Protein AF-A0A6P0RL88-F1 (afdb_monomer_lite)

Secondary structure (DSSP, 8-state):
-HHHHTTT-HHHHHHHHHHHHHHHTT-HHHHHTSSS---TTHHHHHHHHHHTS-HHHHHHHHHHHH-SS-EETTS--TT--S-HHHHHHHHHHHHHTTSEEEETTEEEE-HHHHHHHHT-

Sequence (120 aa):
DLINLYSGNPLWLNIIADAVEDLCDGNIAQFLSCKNLYLGDLEPILERIFQRLSELEKQVILWIATQETAVDICNTPPDFRLSHSDLWKAIQSLKRRCLVTKKDNLFAISTVLKQYIIMK

Structure (mmCIF, N/CA/C/O backbone):
data_AF-A0A6P0RL88-F1
#
_entry.id   AF-A0A6P0RL88-F1
#
loop_
_atom_site.group_PDB
_atom_site.id
_atom_site.type_symbol
_atom_site.label_atom_id
_atom_site.label_alt_id
_atom_site.label_comp_id
_atom_site.label_asym_id
_atom_site.label_entity_id
_atom_site.label_seq_id
_atom_site.pdbx_PDB_ins_code
_atom_site.Cartn_x
_atom_site.Cartn_y
_atom_site.Cartn_z
_atom_site.occupancy
_atom_site.B_iso_or_equiv
_atom_site.auth_seq_id
_atom_site.auth_comp_id
_atom_site.auth_asym_id
_atom_site.auth_atom_id
_atom_site.pdbx_PDB_model_num
ATOM 1 N N . ASP A 1 1 ? -17.534 -1.320 5.141 1.00 83.44 1 ASP A N 1
ATOM 2 C CA . ASP A 1 1 ? -16.856 -0.028 4.898 1.00 83.44 1 ASP A CA 1
ATOM 3 C C . ASP A 1 1 ? -15.461 0.039 5.501 1.00 83.44 1 ASP A C 1
ATOM 5 O O . ASP A 1 1 ? -14.510 0.030 4.730 1.00 83.44 1 ASP A O 1
ATOM 9 N N . LEU A 1 2 ? -15.299 -0.035 6.828 1.00 89.06 2 LEU A N 1
ATOM 10 C CA . LEU A 1 2 ? -13.973 -0.016 7.473 1.00 89.06 2 LEU A CA 1
ATOM 11 C C . LEU A 1 2 ? -13.042 -1.155 7.005 1.00 89.06 2 LEU A C 1
ATOM 13 O O . LEU A 1 2 ? -11.910 -0.912 6.597 1.00 89.06 2 LEU A O 1
ATOM 17 N N . ILE A 1 3 ? -13.552 -2.393 6.967 1.00 90.69 3 ILE A N 1
ATOM 18 C CA . ILE A 1 3 ? -12.809 -3.569 6.475 1.00 90.69 3 ILE A CA 1
ATOM 19 C C . ILE A 1 3 ? -12.265 -3.334 5.061 1.00 90.69 3 ILE A C 1
ATOM 21 O O . ILE A 1 3 ? -11.116 -3.659 4.784 1.00 90.69 3 ILE A O 1
ATOM 25 N N . ASN A 1 4 ? -13.055 -2.727 4.174 1.00 89.00 4 ASN A N 1
ATOM 26 C CA . ASN A 1 4 ? -12.644 -2.493 2.791 1.00 89.00 4 ASN A CA 1
ATOM 27 C C . ASN A 1 4 ? -11.580 -1.390 2.691 1.00 89.00 4 ASN A C 1
ATOM 29 O O . ASN A 1 4 ? -10.610 -1.556 1.953 1.00 89.00 4 ASN A O 1
ATOM 33 N N . LEU A 1 5 ? -11.719 -0.303 3.462 1.00 88.94 5 LEU A N 1
ATOM 34 C CA . LEU A 1 5 ? -10.734 0.787 3.509 1.00 88.94 5 LEU A CA 1
ATOM 35 C C . LEU A 1 5 ? -9.348 0.285 3.924 1.00 88.94 5 LEU A C 1
ATOM 37 O O . LEU A 1 5 ? -8.350 0.617 3.286 1.00 88.94 5 LEU A O 1
ATOM 41 N N . TYR A 1 6 ? -9.306 -0.607 4.913 1.00 92.62 6 TYR A N 1
ATOM 42 C CA . TYR A 1 6 ? -8.074 -1.236 5.391 1.00 92.62 6 TYR A CA 1
ATOM 43 C C . TYR A 1 6 ? -7.831 -2.619 4.771 1.00 92.62 6 TYR A C 1
ATOM 45 O O . TYR A 1 6 ? -7.108 -3.446 5.323 1.00 92.62 6 TYR A O 1
ATOM 53 N N . SER A 1 7 ? -8.410 -2.873 3.589 1.00 87.69 7 SER A N 1
ATOM 54 C CA . SER A 1 7 ? -8.149 -4.053 2.744 1.00 87.69 7 SER A CA 1
ATOM 55 C C . SER A 1 7 ? -8.252 -5.411 3.462 1.00 87.69 7 SER A C 1
ATOM 57 O O . SER A 1 7 ? -7.582 -6.3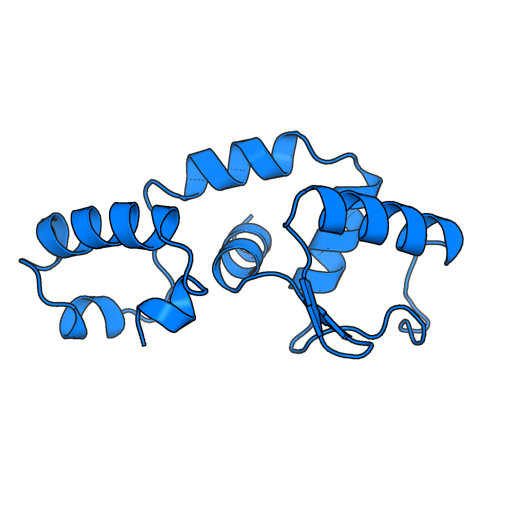68 3.080 1.00 87.69 7 SER A O 1
ATOM 59 N N . GLY A 1 8 ? -9.060 -5.498 4.520 1.00 87.75 8 GLY A N 1
ATOM 60 C CA . GLY A 1 8 ? -9.233 -6.692 5.346 1.00 87.75 8 GLY A CA 1
ATOM 61 C C . GLY A 1 8 ? -7.990 -7.125 6.125 1.00 87.75 8 GLY A C 1
ATOM 62 O O . GLY A 1 8 ? -7.960 -8.251 6.612 1.00 87.75 8 GLY A O 1
ATOM 63 N N . ASN A 1 9 ? -6.963 -6.276 6.237 1.00 90.19 9 ASN A N 1
ATOM 64 C CA . ASN A 1 9 ? -5.737 -6.6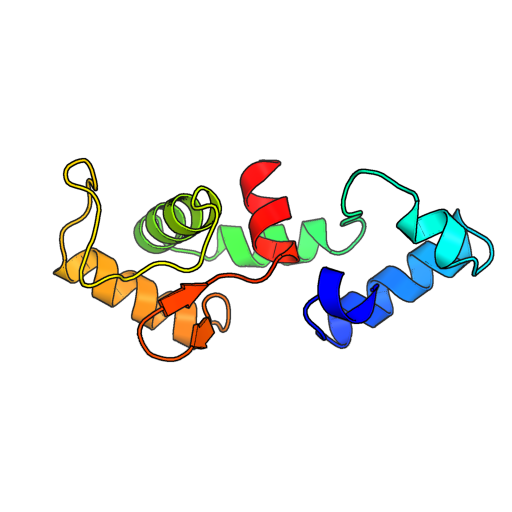09 6.952 1.00 90.19 9 ASN A CA 1
ATOM 65 C C . ASN A 1 9 ? -5.977 -6.537 8.474 1.00 90.19 9 ASN A C 1
ATOM 67 O O . ASN A 1 9 ? -6.197 -5.436 8.984 1.00 90.19 9 ASN A O 1
ATOM 71 N N . PRO A 1 10 ? -5.894 -7.658 9.219 1.00 91.44 10 PRO A N 1
ATOM 72 C CA . PRO A 1 10 ? -6.196 -7.667 10.651 1.00 91.44 10 PRO A CA 1
ATOM 73 C C . PRO A 1 10 ? -5.284 -6.751 11.469 1.00 91.44 10 PRO A C 1
ATOM 75 O O . PRO A 1 10 ? -5.741 -6.122 12.415 1.00 91.44 10 PRO A O 1
ATOM 78 N N . LEU A 1 11 ? -4.007 -6.629 11.085 1.00 90.50 11 LEU A N 1
ATOM 79 C CA . LEU A 1 11 ? -3.074 -5.735 11.769 1.00 90.50 11 LEU A CA 1
ATOM 80 C C . LEU A 1 11 ? -3.495 -4.274 11.599 1.00 90.50 11 LEU A C 1
ATOM 82 O O . LEU A 1 11 ? -3.476 -3.516 12.562 1.00 90.50 11 LEU A O 1
ATOM 86 N N . TRP A 1 12 ? -3.883 -3.884 10.382 1.00 93.00 12 TRP A N 1
ATOM 87 C C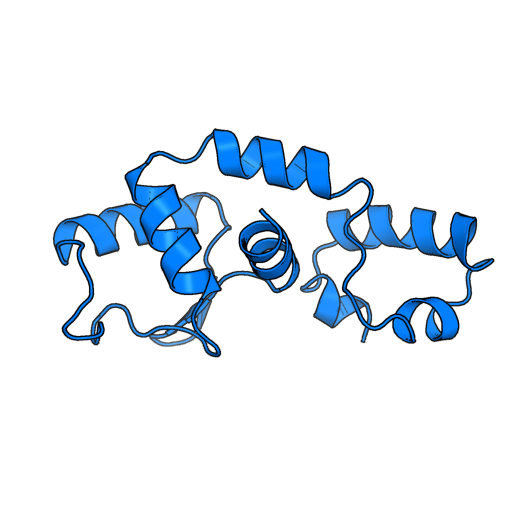A . TRP A 1 12 ? -4.329 -2.515 10.127 1.00 93.00 12 TRP A CA 1
ATOM 88 C C . TRP A 1 12 ? -5.640 -2.220 10.839 1.00 93.00 12 TRP A C 1
ATOM 90 O O . TRP A 1 12 ? -5.787 -1.158 11.425 1.00 93.00 12 TRP A O 1
ATOM 100 N N . LEU A 1 13 ? -6.566 -3.178 10.834 1.00 94.19 13 LEU A N 1
ATOM 101 C CA . LEU A 1 13 ? -7.843 -3.032 11.520 1.00 94.19 13 LEU A CA 1
ATOM 102 C C . LEU A 1 13 ? -7.677 -2.888 13.033 1.00 94.19 13 LEU A C 1
ATOM 104 O O . LEU A 1 13 ? -8.368 -2.060 13.607 1.00 94.19 13 LEU A O 1
ATOM 108 N N . ASN A 1 14 ? -6.750 -3.620 13.656 1.00 94.44 14 ASN A N 1
ATOM 109 C CA . ASN A 1 14 ? -6.476 -3.468 15.087 1.00 94.44 14 ASN A CA 1
ATOM 110 C C . ASN A 1 14 ? -5.938 -2.071 15.419 1.00 94.44 14 ASN A C 1
ATOM 112 O O . ASN A 1 14 ? -6.476 -1.414 16.297 1.00 94.44 14 ASN A O 1
ATOM 116 N N . ILE A 1 15 ? -4.944 -1.586 14.668 1.00 92.94 15 ILE A N 1
ATOM 117 C CA . ILE A 1 15 ? -4.364 -0.248 14.885 1.00 92.94 15 ILE A CA 1
ATOM 118 C C . ILE A 1 15 ? -5.428 0.850 14.737 1.00 92.94 15 ILE A C 1
ATOM 120 O O . ILE A 1 15 ? -5.443 1.831 15.472 1.00 92.94 15 ILE A O 1
ATOM 124 N N . ILE A 1 16 ? -6.336 0.688 13.778 1.00 94.62 16 ILE A N 1
ATOM 125 C CA . ILE A 1 16 ? -7.395 1.667 13.535 1.00 94.62 16 ILE A CA 1
ATOM 126 C C . ILE A 1 16 ? -8.530 1.545 14.544 1.00 94.62 16 ILE A C 1
ATOM 128 O O . ILE A 1 16 ? -9.148 2.555 14.856 1.00 94.62 16 ILE A O 1
ATOM 132 N N . ALA A 1 17 ? -8.809 0.350 15.061 1.00 94.19 17 ALA A N 1
ATOM 133 C CA . ALA A 1 17 ? -9.792 0.175 16.122 1.00 94.19 17 ALA A CA 1
ATOM 134 C C . ALA A 1 17 ? -9.401 0.987 17.364 1.00 94.19 17 ALA A C 1
ATOM 136 O O . ALA A 1 17 ? -10.247 1.710 17.881 1.00 94.19 17 ALA A O 1
ATOM 137 N N . ASP A 1 18 ? -8.122 0.955 17.751 1.00 93.50 18 ASP A N 1
ATOM 138 C CA . ASP A 1 18 ? -7.603 1.757 18.865 1.00 93.50 18 ASP A CA 1
ATOM 139 C C . ASP A 1 18 ? -7.808 3.262 18.601 1.00 93.50 18 ASP A C 1
ATOM 141 O O . ASP A 1 18 ? -8.360 3.980 19.429 1.00 93.50 18 ASP A O 1
ATOM 145 N N . ALA A 1 19 ? -7.490 3.735 17.390 1.00 92.81 19 ALA A N 1
ATOM 146 C CA . ALA A 1 19 ? -7.711 5.134 17.013 1.00 92.81 19 ALA A CA 1
ATOM 147 C C . ALA A 1 19 ? -9.199 5.538 16.977 1.00 92.81 19 ALA A C 1
ATOM 149 O O . ALA A 1 19 ? -9.533 6.686 17.267 1.00 92.81 19 ALA A O 1
ATOM 150 N N . VAL A 1 20 ? -10.103 4.631 16.595 1.00 94.62 20 VAL A N 1
ATOM 151 C CA . VAL A 1 20 ? -11.554 4.887 16.598 1.00 94.62 20 VAL A CA 1
ATOM 152 C C . VAL A 1 20 ? -12.077 5.004 18.026 1.00 94.62 20 VAL A C 1
ATOM 154 O O . VAL A 1 20 ? -12.907 5.874 18.291 1.00 94.62 20 VAL A O 1
ATOM 157 N N . GLU A 1 21 ? -11.602 4.155 18.933 1.00 95.44 21 GLU A N 1
ATOM 158 C CA . GLU A 1 21 ? -11.953 4.238 20.350 1.00 95.44 21 GLU A CA 1
ATOM 159 C C . GLU A 1 21 ? -11.478 5.576 20.934 1.00 95.44 21 GLU A C 1
ATOM 161 O O . GLU A 1 21 ? -12.288 6.340 21.454 1.00 95.44 21 GLU A O 1
ATOM 166 N N . ASP A 1 22 ? -10.204 5.917 20.730 1.00 93.88 22 ASP A N 1
ATOM 167 C CA . ASP A 1 22 ? -9.573 7.095 21.333 1.00 93.88 22 ASP A CA 1
ATOM 168 C C . ASP A 1 22 ? -10.055 8.437 20.751 1.00 93.88 22 ASP A C 1
ATOM 170 O O . ASP A 1 22 ? -10.137 9.436 21.466 1.00 93.88 22 ASP A O 1
ATOM 174 N N . LEU A 1 23 ? -10.335 8.502 19.442 1.00 92.81 23 LEU A N 1
ATOM 175 C CA . LEU A 1 23 ? -10.645 9.763 18.747 1.00 92.81 23 LEU A CA 1
ATOM 176 C C . LEU A 1 23 ? -12.136 9.966 18.469 1.00 92.81 23 LEU A C 1
ATOM 178 O O . LEU A 1 23 ? -12.546 11.069 18.098 1.00 92.81 23 LEU A O 1
ATOM 182 N N . CYS A 1 24 ? -12.937 8.904 18.540 1.00 93.38 24 CYS A N 1
ATOM 183 C CA . CYS A 1 24 ? -14.354 8.924 18.177 1.00 93.38 24 CYS A CA 1
ATOM 184 C C . CYS A 1 24 ? -15.246 8.226 19.213 1.00 93.38 24 CYS A C 1
ATOM 186 O O . CYS A 1 24 ? -16.400 7.950 18.889 1.00 93.38 24 CYS A O 1
ATOM 188 N N . ASP A 1 25 ? -14.744 7.915 20.414 1.00 95.06 25 ASP A N 1
ATOM 189 C CA . ASP A 1 25 ? -15.478 7.197 21.470 1.00 95.06 25 ASP A CA 1
ATOM 190 C C . ASP A 1 25 ? -16.133 5.900 20.941 1.00 95.06 25 ASP A C 1
ATOM 192 O O . ASP A 1 25 ? -17.300 5.596 21.209 1.00 95.06 25 ASP A O 1
ATOM 196 N N . GLY A 1 26 ? -15.421 5.182 20.065 1.00 94.06 26 GLY A N 1
ATOM 197 C CA . GLY A 1 26 ? -15.896 3.947 19.431 1.00 94.06 26 GLY A CA 1
ATOM 198 C C . GLY A 1 26 ? -16.879 4.154 18.264 1.00 94.06 26 GLY A C 1
ATOM 199 O O . GLY A 1 26 ? -17.355 3.189 17.653 1.00 94.06 26 GLY A O 1
ATOM 200 N N . ASN A 1 27 ? -17.203 5.399 17.894 1.00 95.06 27 ASN A N 1
ATOM 201 C CA . ASN A 1 27 ? -18.159 5.702 16.830 1.00 95.06 27 ASN A CA 1
ATOM 202 C C . ASN A 1 27 ? -17.546 5.556 15.425 1.00 95.06 27 ASN A C 1
ATOM 204 O O . ASN A 1 27 ? -17.043 6.504 14.815 1.00 95.06 27 ASN A O 1
ATOM 208 N N . ILE A 1 28 ? -17.681 4.355 14.858 1.00 92.75 28 ILE A N 1
ATOM 209 C CA . ILE A 1 28 ? -17.210 4.029 13.502 1.00 92.75 28 ILE A CA 1
ATOM 210 C C . ILE A 1 28 ? -17.867 4.917 12.433 1.00 92.75 28 ILE A C 1
ATOM 212 O O . ILE A 1 28 ? -17.212 5.284 11.460 1.00 92.75 28 ILE A O 1
ATOM 216 N N . ALA A 1 29 ? -19.146 5.278 12.577 1.00 93.75 29 ALA A N 1
ATOM 217 C CA . ALA A 1 29 ? -19.835 6.099 11.578 1.00 93.75 29 ALA A CA 1
ATOM 218 C C . ALA A 1 29 ? -19.260 7.522 11.524 1.00 93.75 29 ALA A C 1
ATOM 220 O O . ALA A 1 29 ? -19.060 8.067 10.438 1.00 93.75 29 ALA A O 1
ATOM 221 N N . GLN A 1 30 ? -18.936 8.095 12.686 1.00 93.50 30 GLN A N 1
ATOM 222 C CA . GLN A 1 30 ? -18.237 9.374 12.782 1.00 93.50 30 GLN A CA 1
ATOM 223 C C . GLN A 1 30 ? -16.845 9.285 12.155 1.00 93.50 30 GLN A C 1
ATOM 225 O O . GLN A 1 30 ? -16.508 10.123 11.320 1.00 93.50 30 GLN A O 1
ATOM 230 N N . PHE A 1 31 ? -16.076 8.241 12.470 1.00 92.25 31 PHE A N 1
ATOM 231 C CA . PHE A 1 31 ? -14.756 8.032 11.874 1.00 92.25 31 PHE A CA 1
ATOM 232 C C . PHE A 1 31 ? -14.816 7.924 10.340 1.00 92.25 31 PHE A C 1
ATOM 234 O O . PHE A 1 31 ? -14.052 8.577 9.632 1.00 92.25 31 PHE A O 1
ATOM 241 N N . LEU A 1 32 ? -15.769 7.151 9.809 1.00 90.81 32 LEU A N 1
ATOM 242 C CA . LEU A 1 32 ? -15.964 6.972 8.365 1.00 90.81 32 LEU A CA 1
ATOM 243 C C . LEU A 1 32 ? -16.505 8.222 7.653 1.00 90.81 32 LEU A C 1
ATOM 245 O O . LEU A 1 32 ? -16.438 8.290 6.427 1.00 90.81 32 LEU A O 1
ATOM 249 N N . SER A 1 33 ? -17.035 9.207 8.385 1.00 90.75 33 SER A N 1
ATOM 250 C CA . SER A 1 33 ? -17.472 10.485 7.804 1.00 90.75 33 SER A CA 1
ATOM 251 C C . SER A 1 33 ? -16.301 11.398 7.407 1.00 90.75 33 SER A C 1
ATOM 253 O O . SER A 1 33 ? -16.480 12.354 6.645 1.00 90.75 33 SER A O 1
ATOM 255 N N . CYS A 1 34 ? -15.088 11.095 7.881 1.00 84.00 34 CYS A N 1
ATOM 256 C CA . CYS A 1 34 ? -13.869 11.796 7.503 1.00 84.00 34 CYS A CA 1
ATOM 257 C C . CYS A 1 34 ? -13.545 11.576 6.017 1.00 84.00 34 CYS A C 1
ATOM 259 O O . CYS A 1 34 ? -13.532 10.455 5.518 1.00 84.00 34 CYS A O 1
ATOM 261 N N . LYS A 1 35 ? -13.233 12.663 5.297 1.00 76.75 35 LYS A N 1
ATOM 262 C CA . LYS A 1 35 ? -12.974 12.618 3.844 1.00 76.75 35 LYS A CA 1
ATOM 263 C C . LYS A 1 35 ? -11.702 11.859 3.458 1.00 76.75 35 LYS A C 1
ATOM 265 O O . LYS A 1 35 ? -11.624 11.349 2.345 1.00 76.75 35 LYS A O 1
ATOM 270 N N . ASN A 1 36 ? -10.713 11.819 4.348 1.00 82.38 36 ASN A N 1
ATOM 271 C CA . ASN A 1 36 ? -9.408 11.220 4.087 1.00 82.38 36 AS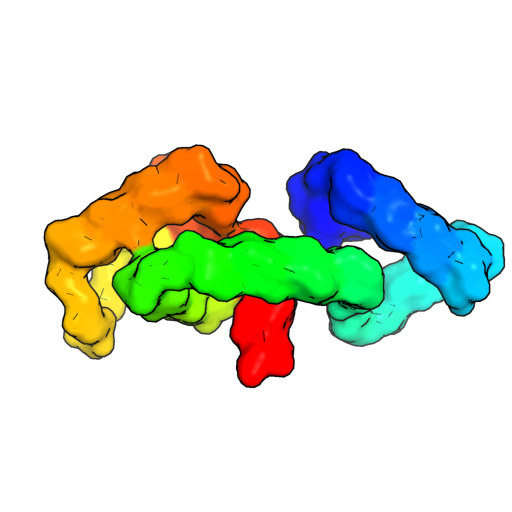N A CA 1
ATOM 272 C C . ASN A 1 36 ? -9.234 9.955 4.923 1.00 82.38 36 ASN A C 1
ATOM 274 O O . ASN A 1 36 ? -9.629 9.918 6.088 1.00 82.38 36 ASN A O 1
ATOM 278 N N . LEU A 1 37 ? -8.589 8.946 4.336 1.00 87.88 37 LEU A N 1
ATOM 279 C CA . LEU A 1 37 ? -8.188 7.748 5.061 1.00 87.88 37 LEU A CA 1
ATOM 280 C C . LEU A 1 37 ? -7.156 8.127 6.129 1.00 87.88 37 LEU A C 1
ATOM 282 O O . LEU A 1 37 ? -6.077 8.622 5.804 1.00 87.88 37 LEU A O 1
ATOM 286 N N . TYR A 1 38 ? -7.486 7.879 7.393 1.00 90.75 38 TYR A N 1
ATOM 287 C CA . TYR A 1 38 ? -6.562 8.081 8.501 1.00 90.75 38 TYR A CA 1
ATOM 288 C C . TYR A 1 38 ? -5.553 6.929 8.557 1.00 90.75 38 TYR A C 1
ATOM 290 O O . TYR A 1 38 ? -5.939 5.757 8.583 1.00 90.75 38 TYR A O 1
ATOM 298 N N . LEU A 1 39 ? -4.262 7.261 8.550 1.00 91.06 39 LEU A N 1
ATOM 299 C CA . LEU A 1 39 ? -3.183 6.279 8.637 1.00 91.06 39 LEU A CA 1
ATOM 300 C C . LEU A 1 39 ? -2.617 6.184 10.059 1.00 91.06 39 LEU A C 1
ATOM 302 O O . LEU A 1 39 ? -2.396 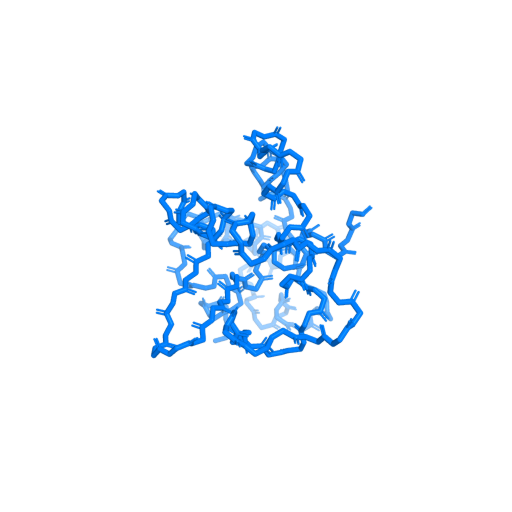5.071 10.523 1.00 91.06 39 LEU A O 1
ATOM 306 N N . GLY A 1 40 ? -2.434 7.306 10.763 1.00 90.31 40 GLY A N 1
ATOM 307 C CA . GLY A 1 40 ? -1.981 7.319 12.161 1.00 90.31 40 GLY A CA 1
ATOM 308 C C . GLY A 1 40 ? -0.739 6.452 12.382 1.00 90.31 40 GLY A C 1
ATOM 309 O O . GLY A 1 40 ? 0.239 6.548 11.638 1.00 90.31 40 GLY A O 1
ATOM 310 N N . ASP A 1 41 ? -0.814 5.525 13.336 1.00 92.12 41 ASP A N 1
ATOM 311 C CA . ASP A 1 41 ? 0.272 4.589 13.662 1.00 92.12 41 ASP A CA 1
ATOM 312 C C . ASP A 1 41 ? 0.605 3.571 12.552 1.00 92.12 41 ASP A C 1
ATOM 314 O O . ASP A 1 41 ? 1.585 2.825 12.649 1.00 92.12 41 ASP A O 1
ATOM 318 N N . LEU A 1 42 ? -0.150 3.552 11.448 1.00 93.12 42 LEU A N 1
ATOM 319 C CA . LEU A 1 42 ? 0.233 2.823 10.238 1.00 93.12 42 LEU A CA 1
ATOM 320 C C . LEU A 1 42 ? 1.352 3.522 9.465 1.00 93.12 42 LEU A C 1
ATOM 322 O O . LEU A 1 42 ? 2.139 2.831 8.815 1.00 93.12 42 LEU A O 1
ATOM 326 N N . GLU A 1 43 ? 1.461 4.853 9.515 1.00 93.62 43 GLU A N 1
ATOM 327 C CA . GLU A 1 43 ? 2.445 5.597 8.713 1.00 93.62 43 GLU A CA 1
ATOM 328 C C . GLU A 1 43 ? 3.889 5.148 8.978 1.00 93.62 43 GLU A C 1
ATOM 330 O O . GLU A 1 43 ? 4.588 4.834 8.010 1.00 93.62 43 GLU A O 1
ATOM 335 N N . PRO A 1 44 ? 4.358 4.994 10.235 1.00 94.38 44 PRO A N 1
ATOM 336 C CA . PRO A 1 44 ? 5.720 4.530 10.501 1.00 94.38 44 PRO A CA 1
ATOM 337 C C . PRO A 1 44 ? 5.978 3.100 10.002 1.00 94.38 44 PRO A C 1
ATOM 339 O O . PRO A 1 44 ? 7.099 2.757 9.609 1.00 94.38 44 PRO A O 1
ATOM 342 N N . ILE A 1 45 ? 4.947 2.246 10.001 1.00 93.88 45 ILE A N 1
ATOM 343 C CA . ILE A 1 45 ? 5.032 0.871 9.494 1.00 93.88 45 ILE A CA 1
ATOM 344 C C . ILE A 1 45 ? 5.190 0.901 7.971 1.00 93.88 45 ILE A C 1
ATOM 346 O O . ILE A 1 45 ? 6.083 0.244 7.426 1.00 93.88 45 ILE A O 1
ATOM 350 N N . LEU A 1 46 ? 4.353 1.686 7.292 1.00 94.31 46 LEU A N 1
ATOM 351 C CA . LEU A 1 46 ? 4.378 1.855 5.840 1.00 94.31 46 LEU A CA 1
ATOM 352 C C . LEU A 1 46 ? 5.685 2.510 5.377 1.00 94.31 46 LEU A C 1
ATOM 354 O O . LEU A 1 46 ? 6.293 2.031 4.420 1.00 94.31 46 LEU A O 1
ATOM 358 N N . GLU A 1 47 ? 6.189 3.503 6.110 1.00 95.81 47 GLU A N 1
ATOM 359 C CA . GLU A 1 47 ? 7.487 4.134 5.858 1.00 95.81 47 GLU A CA 1
ATOM 360 C C . GLU A 1 47 ? 8.625 3.121 5.923 1.00 95.81 47 GLU A C 1
ATOM 362 O O . GLU A 1 47 ? 9.439 3.034 5.003 1.00 95.81 47 GLU A O 1
ATOM 367 N N . ARG A 1 48 ? 8.656 2.274 6.957 1.00 94.94 48 ARG A N 1
ATOM 368 C CA . ARG A 1 48 ? 9.677 1.225 7.070 1.00 94.94 48 ARG A CA 1
ATOM 369 C C . ARG A 1 48 ? 9.605 0.224 5.916 1.00 94.94 48 ARG A C 1
ATOM 371 O O . ARG A 1 48 ? 10.644 -0.243 5.448 1.00 94.94 48 ARG A O 1
ATOM 378 N N . ILE A 1 49 ? 8.401 -0.131 5.470 1.00 93.94 49 ILE A N 1
ATOM 379 C CA . ILE A 1 49 ? 8.206 -1.005 4.307 1.00 93.94 49 ILE A CA 1
ATOM 380 C C . ILE A 1 49 ? 8.754 -0.327 3.048 1.00 93.94 49 ILE A C 1
ATOM 382 O O . ILE A 1 49 ? 9.544 -0.936 2.324 1.00 93.94 49 ILE A O 1
ATOM 386 N N . PHE A 1 50 ? 8.378 0.931 2.816 1.00 95.31 50 PHE A N 1
ATOM 387 C CA . PHE A 1 50 ? 8.742 1.698 1.629 1.00 95.31 50 PHE A CA 1
ATOM 388 C C . PHE A 1 50 ? 10.248 1.970 1.536 1.00 95.31 50 PHE A C 1
ATOM 390 O O . PHE A 1 50 ? 10.844 1.813 0.471 1.00 95.31 50 PHE A O 1
ATOM 397 N N . GLN A 1 51 ? 10.901 2.298 2.653 1.00 96.00 51 GLN A N 1
ATOM 398 C CA . GLN A 1 51 ? 12.350 2.534 2.702 1.00 96.00 51 GLN A CA 1
ATOM 399 C C . GLN A 1 51 ? 13.179 1.302 2.321 1.00 96.00 51 GLN A C 1
ATOM 401 O O . GLN A 1 51 ? 14.283 1.429 1.799 1.00 96.00 51 GLN A O 1
ATOM 406 N N . ARG A 1 52 ? 12.646 0.093 2.537 1.00 96.25 52 ARG A N 1
ATOM 407 C CA . ARG A 1 52 ? 13.314 -1.175 2.192 1.00 96.25 52 ARG A CA 1
ATOM 408 C C . ARG A 1 52 ? 13.112 -1.595 0.737 1.00 96.25 52 ARG A C 1
ATOM 410 O O . ARG A 1 52 ? 13.569 -2.679 0.352 1.00 96.25 52 ARG A O 1
ATOM 417 N N . LEU A 1 53 ? 12.366 -0.819 -0.043 1.00 97.56 53 LEU A N 1
ATOM 418 C CA . LEU A 1 53 ? 12.213 -1.041 -1.473 1.00 97.56 53 LEU A CA 1
ATOM 419 C C . LEU A 1 53 ? 13.449 -0.524 -2.206 1.00 97.56 53 LEU A C 1
ATOM 421 O O . LEU A 1 53 ? 13.988 0.534 -1.891 1.00 97.56 53 LEU A O 1
ATOM 425 N N . SER A 1 54 ? 13.890 -1.283 -3.199 1.00 97.44 54 SER A N 1
ATOM 426 C CA . SER A 1 54 ? 14.857 -0.812 -4.186 1.00 97.44 54 SER A CA 1
ATOM 427 C C . SER A 1 54 ? 14.278 0.347 -4.998 1.00 97.44 54 SER A C 1
ATOM 429 O O . SER A 1 54 ? 13.063 0.493 -5.119 1.00 97.44 54 SER A O 1
ATOM 431 N N . GLU A 1 55 ? 15.143 1.140 -5.624 1.00 96.56 55 GLU A N 1
ATOM 432 C CA . GLU A 1 55 ? 14.708 2.257 -6.471 1.00 96.56 55 GLU A CA 1
ATOM 433 C C . GLU A 1 55 ? 13.801 1.812 -7.625 1.00 96.56 55 GLU A C 1
ATOM 435 O O . GLU A 1 55 ? 12.861 2.516 -7.989 1.00 96.56 55 GLU A O 1
ATOM 440 N N . LEU A 1 56 ? 14.026 0.611 -8.161 1.00 96.56 56 LEU A N 1
ATOM 441 C CA . LEU A 1 56 ? 13.163 0.032 -9.184 1.00 96.56 56 LEU A CA 1
ATOM 442 C C . LEU A 1 56 ? 11.775 -0.335 -8.624 1.00 96.56 56 LEU A C 1
ATOM 444 O O . LEU A 1 56 ? 10.755 -0.030 -9.240 1.00 96.56 56 LEU A O 1
ATOM 448 N N . GLU A 1 57 ? 11.719 -0.956 -7.443 1.00 97.50 57 GLU A N 1
ATOM 449 C CA . GLU A 1 57 ? 10.451 -1.260 -6.764 1.00 97.50 57 GLU A CA 1
ATOM 450 C C . GLU A 1 57 ? 9.679 0.021 -6.417 1.00 97.50 57 GLU A C 1
ATOM 452 O O . GLU A 1 57 ? 8.464 0.060 -6.610 1.00 97.50 57 GLU A O 1
ATOM 457 N N . LYS A 1 58 ? 10.371 1.076 -5.960 1.00 96.69 58 LYS A N 1
ATOM 458 C CA . LYS A 1 58 ? 9.765 2.385 -5.672 1.00 96.69 58 LYS A CA 1
ATOM 459 C C . LYS A 1 58 ? 9.147 3.003 -6.922 1.00 96.69 58 LYS A C 1
ATOM 461 O O . LYS A 1 58 ? 8.001 3.429 -6.877 1.00 96.69 58 LYS A O 1
ATOM 466 N N . GLN A 1 59 ? 9.862 3.009 -8.047 1.00 95.50 59 GLN A N 1
ATOM 467 C CA . GLN A 1 59 ? 9.335 3.549 -9.305 1.00 95.50 59 GLN A CA 1
ATOM 468 C C . GLN A 1 59 ? 8.071 2.815 -9.763 1.00 95.50 59 GLN A C 1
ATOM 470 O O . GLN A 1 59 ? 7.084 3.452 -10.128 1.00 95.50 59 GLN A O 1
ATOM 475 N N . VAL A 1 60 ? 8.071 1.480 -9.704 1.00 95.88 60 VAL A N 1
ATOM 476 C CA . VAL A 1 60 ? 6.905 0.686 -10.114 1.00 95.88 60 VAL A CA 1
ATOM 477 C C . VAL A 1 60 ? 5.734 0.870 -9.158 1.00 95.88 60 VAL A C 1
ATOM 479 O O . VAL A 1 60 ? 4.609 1.043 -9.617 1.00 95.88 60 VAL A O 1
ATOM 482 N N . ILE A 1 61 ? 5.964 0.871 -7.843 1.00 95.88 61 ILE A N 1
ATOM 483 C CA . ILE A 1 61 ? 4.866 1.019 -6.882 1.00 95.88 61 ILE A CA 1
ATOM 484 C C . ILE A 1 61 ? 4.261 2.429 -6.910 1.00 95.88 61 ILE A C 1
ATOM 486 O O . ILE A 1 61 ? 3.044 2.557 -6.796 1.00 95.88 61 ILE A O 1
ATOM 490 N N . LEU A 1 62 ? 5.084 3.461 -7.142 1.00 94.81 62 LEU A N 1
ATOM 491 C CA . LEU A 1 62 ? 4.634 4.832 -7.401 1.00 94.81 62 LEU A CA 1
ATOM 492 C C . LEU A 1 62 ? 3.759 4.888 -8.651 1.00 94.81 62 LEU A C 1
ATOM 494 O O . LEU A 1 62 ? 2.665 5.439 -8.604 1.00 94.81 62 LEU A O 1
ATOM 498 N N . TRP A 1 63 ? 4.201 4.270 -9.748 1.00 93.69 63 TRP A N 1
ATOM 499 C CA . TRP A 1 63 ? 3.410 4.218 -10.974 1.00 93.69 63 TRP A CA 1
ATOM 500 C C . TRP A 1 63 ? 2.060 3.518 -10.769 1.00 93.69 63 TRP A C 1
ATOM 502 O O . TRP A 1 63 ? 1.043 4.063 -11.177 1.00 93.69 63 TRP A O 1
ATOM 512 N N . ILE A 1 64 ? 2.011 2.363 -10.092 1.00 94.94 64 ILE A N 1
ATOM 513 C CA . ILE A 1 64 ? 0.731 1.688 -9.800 1.00 94.94 64 ILE A CA 1
ATOM 514 C C . ILE A 1 64 ? -0.163 2.575 -8.921 1.00 94.94 64 ILE A C 1
ATOM 516 O O . ILE A 1 64 ? -1.373 2.626 -9.134 1.00 94.94 64 ILE A O 1
ATOM 520 N N . ALA A 1 65 ? 0.412 3.289 -7.947 1.00 94.25 65 ALA A N 1
ATOM 521 C CA . ALA A 1 65 ? -0.340 4.167 -7.054 1.00 94.25 65 ALA A CA 1
ATOM 522 C C . ALA A 1 65 ? -1.018 5.338 -7.785 1.00 94.25 65 ALA A C 1
ATOM 524 O O . ALA A 1 65 ? -2.085 5.767 -7.351 1.00 94.25 65 ALA A O 1
ATOM 525 N N . THR A 1 66 ? -0.459 5.826 -8.899 1.00 92.06 66 THR A N 1
ATOM 526 C CA . THR A 1 66 ? -1.085 6.899 -9.693 1.00 92.06 66 THR A CA 1
ATOM 527 C C . THR A 1 66 ? -2.214 6.413 -10.599 1.00 92.06 66 THR A C 1
ATOM 529 O O . THR A 1 66 ? -2.988 7.233 -11.086 1.00 92.06 66 THR A O 1
ATOM 532 N N . GLN A 1 67 ? -2.352 5.103 -10.819 1.00 91.81 67 GLN A N 1
ATOM 533 C CA . GLN A 1 67 ? -3.422 4.564 -11.657 1.00 91.81 67 GLN A CA 1
ATOM 534 C C . GLN A 1 67 ? -4.745 4.516 -10.888 1.00 91.81 67 GLN A C 1
ATOM 536 O O . GLN A 1 67 ? -4.798 4.112 -9.723 1.00 91.81 67 GLN A O 1
ATOM 541 N N . GLU A 1 68 ? -5.843 4.909 -11.535 1.00 87.56 68 GLU A N 1
ATOM 542 C CA . GLU A 1 68 ? -7.184 4.857 -10.936 1.00 87.56 68 GLU A CA 1
ATOM 543 C C . GLU A 1 68 ? -7.638 3.418 -10.669 1.00 87.56 68 GLU A C 1
ATOM 545 O O . GLU A 1 68 ? -8.272 3.143 -9.649 1.00 87.56 68 GLU A O 1
ATOM 550 N N . THR A 1 69 ? -7.260 2.497 -11.556 1.00 90.31 69 THR A N 1
ATOM 551 C CA . THR A 1 69 ? -7.655 1.086 -11.527 1.00 90.31 69 THR A CA 1
ATOM 552 C C . THR A 1 69 ? -6.440 0.158 -11.538 1.00 90.31 69 THR A C 1
ATOM 554 O O . THR A 1 69 ? -5.297 0.591 -11.679 1.00 90.31 69 THR A O 1
ATOM 557 N N . ALA A 1 70 ? -6.689 -1.138 -11.330 1.00 93.44 70 ALA A N 1
ATOM 558 C CA . ALA A 1 70 ? -5.654 -2.161 -11.394 1.00 93.44 70 ALA A CA 1
ATOM 559 C C . ALA A 1 70 ? -5.018 -2.214 -12.796 1.00 93.44 70 ALA A C 1
ATOM 561 O O . ALA A 1 70 ? -5.705 -2.055 -13.803 1.00 93.44 70 ALA A O 1
ATOM 562 N N . VAL A 1 71 ? -3.711 -2.457 -12.855 1.00 94.62 71 VAL A N 1
ATOM 563 C CA . VAL A 1 71 ? -2.903 -2.284 -14.066 1.00 94.62 71 VAL A CA 1
ATOM 564 C C . VAL A 1 71 ? -2.656 -3.595 -14.794 1.00 94.62 71 VAL A C 1
ATOM 566 O O . VAL A 1 71 ? -2.367 -4.613 -14.163 1.00 94.62 71 VAL A O 1
ATOM 569 N N . ASP A 1 72 ? -2.696 -3.561 -16.123 1.00 94.44 72 ASP A N 1
ATOM 570 C CA . ASP A 1 72 ? -2.178 -4.641 -16.960 1.00 94.44 72 ASP A CA 1
ATOM 571 C C . ASP A 1 72 ? -0.711 -4.355 -17.307 1.00 94.44 72 ASP A C 1
ATOM 573 O O . ASP A 1 72 ? -0.394 -3.461 -18.089 1.00 94.44 72 ASP A O 1
ATOM 577 N N . ILE A 1 73 ? 0.204 -5.124 -16.720 1.00 92.75 73 ILE A N 1
ATOM 578 C CA . ILE A 1 73 ? 1.649 -4.953 -16.936 1.00 92.75 73 ILE A CA 1
ATOM 579 C C . ILE A 1 73 ? 2.116 -5.431 -18.319 1.00 92.75 73 ILE A C 1
ATOM 581 O O . ILE A 1 73 ? 3.274 -5.215 -18.673 1.00 92.75 73 ILE A O 1
ATOM 585 N N . CYS A 1 74 ? 1.252 -6.112 -19.079 1.00 90.94 74 CYS A N 1
ATOM 586 C CA . CYS A 1 74 ? 1.494 -6.467 -20.477 1.00 90.94 74 CYS A CA 1
ATOM 587 C C . CYS A 1 74 ? 1.045 -5.356 -21.439 1.00 90.94 74 CYS A C 1
ATOM 589 O O . CYS A 1 74 ? 1.403 -5.402 -22.614 1.00 90.94 74 CYS A O 1
ATOM 591 N N . ASN A 1 75 ? 0.273 -4.378 -20.958 1.00 89.94 75 ASN A N 1
ATOM 592 C CA . ASN A 1 75 ? -0.253 -3.268 -21.745 1.00 89.94 75 ASN A CA 1
ATOM 593 C C . ASN A 1 75 ? 0.045 -1.930 -21.050 1.00 89.94 75 ASN A C 1
ATOM 595 O O . ASN A 1 75 ? -0.850 -1.242 -20.555 1.00 89.94 75 ASN A O 1
ATOM 599 N N . THR A 1 76 ? 1.331 -1.586 -20.964 1.00 87.81 76 THR A N 1
ATOM 600 C CA . THR A 1 76 ? 1.776 -0.336 -20.341 1.00 87.81 76 THR A CA 1
ATOM 601 C C . THR A 1 76 ? 1.556 0.869 -21.259 1.00 87.81 76 THR A C 1
ATOM 603 O O . THR A 1 76 ? 1.705 0.735 -22.477 1.00 87.81 76 THR A O 1
ATOM 606 N N . PRO A 1 77 ? 1.297 2.065 -20.701 1.00 84.94 77 PRO A N 1
ATOM 607 C CA . PRO A 1 77 ? 1.220 3.303 -21.472 1.00 84.94 77 PRO A CA 1
ATOM 608 C C . PRO A 1 77 ? 2.486 3.580 -22.311 1.00 84.94 77 PRO A C 1
ATOM 610 O O . PRO A 1 77 ? 3.581 3.190 -21.899 1.00 84.94 77 PRO A O 1
ATOM 613 N N . PRO A 1 78 ? 2.381 4.290 -23.452 1.00 81.88 78 PRO A N 1
ATOM 614 C CA . PRO A 1 78 ? 3.529 4.591 -24.318 1.00 81.88 78 PRO A CA 1
ATOM 615 C C . PRO A 1 78 ? 4.638 5.419 -23.651 1.00 81.88 78 PRO A C 1
ATOM 617 O O . PRO A 1 78 ? 5.790 5.364 -24.070 1.00 81.88 78 PRO A O 1
ATOM 620 N N . ASP A 1 79 ? 4.295 6.203 -22.630 1.00 83.56 79 ASP A N 1
ATOM 621 C CA . ASP A 1 79 ? 5.201 7.048 -21.850 1.00 83.56 79 ASP A CA 1
ATOM 622 C C . ASP A 1 79 ? 5.820 6.323 -20.640 1.00 83.56 79 ASP A C 1
ATOM 624 O O . ASP A 1 79 ? 6.581 6.921 -19.869 1.00 83.56 79 ASP A O 1
ATOM 628 N N . PHE A 1 80 ? 5.531 5.028 -20.470 1.00 87.31 80 PHE A N 1
ATOM 629 C CA . PHE A 1 80 ? 6.092 4.221 -19.398 1.00 87.31 80 PHE A CA 1
ATOM 630 C C . PHE A 1 80 ? 7.610 4.062 -19.567 1.00 87.31 80 PHE A C 1
ATOM 632 O O . PHE A 1 80 ? 8.111 3.517 -20.548 1.00 87.31 80 PHE A O 1
ATOM 639 N N . ARG A 1 81 ? 8.363 4.567 -18.585 1.00 88.19 81 ARG A N 1
ATOM 640 C CA . ARG A 1 81 ? 9.816 4.779 -18.706 1.00 88.19 81 ARG A CA 1
ATOM 641 C C . ARG A 1 81 ? 10.670 3.535 -18.459 1.00 88.19 81 ARG A C 1
ATOM 643 O O . ARG A 1 81 ? 11.857 3.553 -18.774 1.00 88.19 81 ARG A O 1
ATOM 650 N N . LEU A 1 82 ? 10.111 2.487 -17.856 1.00 91.81 82 LEU A N 1
ATOM 651 C CA . LEU A 1 82 ? 10.861 1.283 -17.495 1.00 91.81 82 LEU A CA 1
ATOM 652 C C . LEU A 1 82 ? 10.788 0.232 -18.601 1.00 91.81 82 LEU A C 1
ATOM 654 O O . LEU A 1 82 ? 9.770 0.079 -19.275 1.00 91.81 82 LEU A O 1
ATOM 658 N N . SER A 1 83 ? 11.861 -0.547 -18.745 1.00 93.12 83 SER A N 1
ATOM 659 C CA . SER A 1 83 ? 11.842 -1.707 -19.633 1.00 93.12 83 SER A CA 1
ATOM 660 C C . SER A 1 83 ? 10.847 -2.761 -19.127 1.00 93.12 83 SER A C 1
ATOM 662 O O . SER A 1 83 ? 10.618 -2.897 -17.922 1.00 93.12 83 SER A O 1
ATOM 664 N N . HIS A 1 84 ? 10.302 -3.576 -20.036 1.00 92.00 84 HIS A N 1
ATOM 665 C CA . HIS A 1 84 ? 9.427 -4.692 -19.658 1.00 92.00 84 HIS A CA 1
ATOM 666 C C . HIS A 1 84 ? 10.125 -5.660 -18.687 1.00 92.00 84 HIS A C 1
ATOM 668 O O . HIS A 1 84 ? 9.514 -6.128 -17.731 1.00 92.00 84 HIS A O 1
ATOM 674 N N . SER A 1 85 ? 11.422 -5.921 -18.878 1.00 94.00 85 SER A N 1
ATOM 675 C CA . SER A 1 85 ? 12.208 -6.781 -17.981 1.00 94.00 85 SER A CA 1
ATOM 676 C C . SER A 1 85 ? 12.263 -6.221 -16.557 1.00 94.00 85 SER A C 1
ATOM 678 O O . SER A 1 85 ? 12.064 -6.959 -15.589 1.00 94.00 85 SER A O 1
ATOM 680 N N . ASP A 1 86 ? 12.479 -4.913 -16.419 1.00 96.56 86 ASP A N 1
ATOM 681 C CA . ASP A 1 86 ? 12.575 -4.263 -15.112 1.00 96.56 86 ASP A CA 1
ATOM 682 C C . ASP A 1 86 ? 11.213 -4.177 -14.421 1.00 96.56 86 ASP A C 1
ATOM 684 O O . ASP A 1 86 ? 11.118 -4.486 -13.232 1.00 96.56 86 ASP A O 1
ATOM 688 N N . LEU A 1 87 ? 10.143 -3.874 -15.165 1.00 96.12 87 LEU A N 1
ATOM 689 C CA . LEU A 1 87 ? 8.776 -3.935 -14.645 1.00 96.12 87 LEU A CA 1
ATOM 690 C C . LEU A 1 87 ? 8.455 -5.329 -14.092 1.00 96.12 87 LEU A C 1
ATOM 692 O O . LEU A 1 87 ? 7.989 -5.457 -12.961 1.00 96.12 87 LEU A O 1
ATOM 696 N N . TRP A 1 88 ? 8.753 -6.386 -14.848 1.00 95.06 88 TRP A N 1
ATOM 697 C CA . TRP A 1 88 ? 8.480 -7.759 -14.421 1.00 95.06 88 TRP A CA 1
ATOM 698 C C . TRP A 1 88 ? 9.272 -8.156 -13.172 1.00 95.06 88 TRP A C 1
ATOM 700 O O . TRP A 1 88 ? 8.701 -8.736 -12.244 1.00 95.06 88 TRP A O 1
ATOM 710 N N . LYS A 1 89 ? 10.562 -7.802 -13.102 1.00 96.88 89 LYS A N 1
ATOM 711 C CA . LYS A 1 89 ? 11.393 -8.032 -11.907 1.00 96.88 89 LYS A CA 1
ATOM 712 C C . LYS A 1 89 ? 10.832 -7.307 -10.685 1.00 96.88 89 LYS A C 1
ATOM 714 O O . LYS A 1 89 ? 10.715 -7.908 -9.615 1.00 96.88 89 LYS A O 1
ATOM 719 N N . ALA A 1 90 ? 10.455 -6.040 -10.847 1.00 97.56 90 ALA A N 1
ATOM 720 C CA . ALA A 1 90 ? 9.895 -5.225 -9.778 1.00 97.56 90 ALA A CA 1
ATOM 721 C C . ALA A 1 90 ? 8.570 -5.799 -9.266 1.00 97.56 90 ALA A C 1
ATOM 723 O O . ALA A 1 90 ? 8.420 -6.022 -8.068 1.00 97.56 90 ALA A O 1
ATOM 724 N N . ILE A 1 91 ? 7.635 -6.111 -10.170 1.00 96.75 91 ILE A N 1
ATOM 725 C CA . ILE A 1 91 ? 6.331 -6.696 -9.833 1.00 96.75 91 ILE A CA 1
ATOM 726 C C . ILE A 1 91 ? 6.507 -8.031 -9.115 1.00 96.75 91 ILE A C 1
ATOM 728 O O . ILE A 1 91 ? 5.855 -8.278 -8.100 1.00 96.75 91 ILE A O 1
ATOM 732 N N . GLN A 1 92 ? 7.406 -8.892 -9.600 1.00 96.50 92 GLN A N 1
ATOM 733 C CA . GLN A 1 92 ? 7.678 -10.172 -8.954 1.00 96.50 92 GLN A CA 1
ATOM 734 C C . GLN A 1 92 ? 8.209 -9.980 -7.527 1.00 96.50 92 GLN A C 1
ATOM 736 O O . GLN A 1 92 ? 7.775 -10.683 -6.611 1.00 96.50 92 GLN A O 1
ATOM 741 N N . SER A 1 93 ? 9.116 -9.023 -7.328 1.00 97.62 93 SER A N 1
ATOM 742 C CA . SER A 1 93 ? 9.665 -8.699 -6.011 1.00 97.62 93 SER A CA 1
ATOM 743 C C . SER A 1 93 ? 8.607 -8.111 -5.068 1.00 97.62 93 SER A C 1
ATOM 745 O O . SER A 1 93 ? 8.413 -8.614 -3.960 1.00 97.62 93 SER A O 1
ATOM 747 N N . LEU A 1 94 ? 7.834 -7.125 -5.529 1.00 97.56 94 LEU A N 1
ATOM 748 C CA . LEU A 1 94 ? 6.738 -6.508 -4.774 1.00 97.56 94 LEU A CA 1
ATOM 749 C C . LEU A 1 94 ? 5.656 -7.521 -4.383 1.00 97.56 94 LEU A C 1
ATOM 751 O O . LEU A 1 94 ? 5.145 -7.484 -3.262 1.00 97.56 94 LEU A O 1
ATOM 755 N N . LYS A 1 95 ? 5.339 -8.469 -5.273 1.00 96.12 95 LYS A N 1
ATOM 756 C CA . LYS A 1 95 ? 4.399 -9.559 -4.989 1.00 96.12 95 LYS A CA 1
ATOM 757 C C . LYS A 1 95 ? 4.928 -10.507 -3.911 1.00 96.12 95 LYS A C 1
ATOM 759 O O . LYS A 1 95 ? 4.168 -10.890 -3.028 1.00 96.12 95 LYS A O 1
ATOM 764 N N . ARG A 1 96 ? 6.222 -10.862 -3.931 1.00 95.19 96 ARG A N 1
ATOM 765 C CA . ARG A 1 96 ? 6.852 -11.675 -2.864 1.00 95.19 96 ARG A CA 1
ATOM 766 C C . ARG A 1 96 ? 6.804 -10.988 -1.497 1.00 95.19 96 ARG A C 1
ATOM 768 O O . ARG A 1 96 ? 6.757 -11.671 -0.483 1.00 95.19 96 ARG A O 1
ATOM 775 N N . ARG A 1 97 ? 6.797 -9.653 -1.480 1.00 94.06 97 ARG A N 1
ATOM 776 C CA . ARG A 1 97 ? 6.636 -8.826 -0.273 1.00 94.06 97 ARG A CA 1
ATOM 777 C C . ARG A 1 97 ? 5.170 -8.571 0.108 1.00 94.06 97 ARG A C 1
ATOM 779 O O . ARG A 1 97 ? 4.927 -7.820 1.044 1.00 94.06 97 ARG A O 1
ATOM 786 N N . CYS A 1 98 ? 4.208 -9.149 -0.615 1.00 92.19 98 CYS A N 1
ATOM 787 C CA . CYS A 1 98 ? 2.768 -8.941 -0.423 1.00 92.19 98 CYS A CA 1
ATOM 788 C C . CYS A 1 98 ? 2.303 -7.477 -0.565 1.00 92.19 98 CYS A C 1
ATOM 790 O O . CYS A 1 98 ? 1.278 -7.102 -0.004 1.00 92.19 98 CYS A O 1
ATOM 792 N N . LEU A 1 99 ? 3.033 -6.647 -1.319 1.00 94.38 99 LEU A N 1
ATOM 793 C CA . LEU A 1 99 ? 2.676 -5.237 -1.547 1.00 94.38 99 LEU A CA 1
ATOM 794 C C . LEU A 1 99 ? 1.819 -5.037 -2.796 1.00 94.38 99 LEU A C 1
ATOM 796 O O . LEU A 1 99 ? 1.046 -4.087 -2.869 1.00 94.38 99 LEU A O 1
ATOM 800 N N . VAL A 1 100 ? 1.951 -5.949 -3.759 1.00 95.75 100 VAL A N 1
ATOM 801 C CA . VAL A 1 100 ? 1.152 -5.992 -4.984 1.00 95.75 100 VAL A CA 1
ATOM 802 C C . VAL A 1 100 ? 0.369 -7.296 -5.012 1.00 95.75 100 VAL A C 1
ATOM 804 O O . VAL A 1 100 ? 0.933 -8.383 -4.852 1.00 95.75 100 VAL A O 1
ATOM 807 N N . THR A 1 101 ? -0.931 -7.193 -5.255 1.00 93.81 101 THR A N 1
ATOM 808 C CA . THR A 1 101 ? -1.826 -8.325 -5.474 1.00 93.81 101 THR A CA 1
ATOM 809 C C . THR A 1 101 ? -2.119 -8.473 -6.961 1.00 93.81 101 THR A C 1
ATOM 811 O O . THR A 1 101 ? -2.054 -7.515 -7.730 1.00 93.81 101 THR A O 1
ATOM 814 N N . LYS A 1 102 ? -2.407 -9.707 -7.380 1.00 94.06 102 LYS A N 1
ATOM 815 C CA . LYS A 1 102 ? -2.816 -10.033 -8.747 1.00 94.06 102 LYS A CA 1
ATOM 816 C C . LYS A 1 102 ? -4.227 -10.600 -8.699 1.00 94.06 102 LYS A C 1
ATOM 818 O O . LYS A 1 102 ? -4.457 -11.561 -7.965 1.00 94.06 102 LYS A O 1
ATOM 823 N N . LYS A 1 103 ? -5.127 -10.041 -9.502 1.00 92.69 103 LYS A N 1
ATOM 824 C CA . LYS A 1 103 ? -6.453 -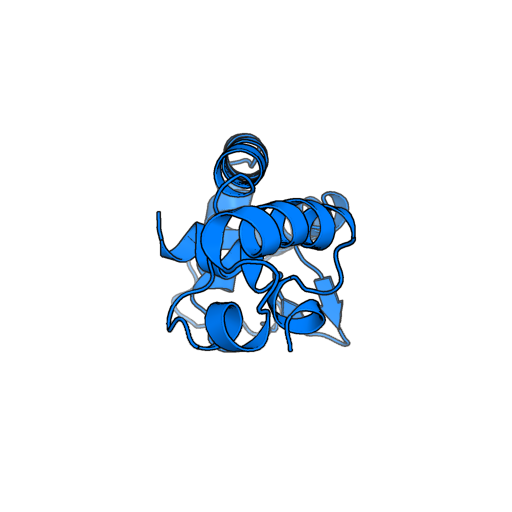10.594 -9.780 1.00 92.69 103 LYS A CA 1
ATOM 825 C C . LYS A 1 103 ? -6.592 -10.715 -11.291 1.00 92.69 103 LYS A C 1
ATOM 827 O O . LYS A 1 103 ? -6.442 -9.726 -12.001 1.00 92.69 103 LYS A O 1
ATOM 832 N N . ASP A 1 104 ? -6.803 -11.934 -11.774 1.00 90.75 104 ASP A N 1
ATOM 833 C CA . ASP A 1 104 ? -6.773 -12.259 -13.203 1.00 90.75 104 ASP A CA 1
ATOM 834 C C . ASP A 1 104 ? -5.453 -11.819 -13.845 1.00 90.75 104 ASP A C 1
ATOM 836 O O . ASP A 1 104 ? -4.415 -12.340 -13.453 1.00 90.75 104 ASP A O 1
ATOM 840 N N . ASN A 1 105 ? -5.452 -10.858 -14.771 1.00 90.62 105 ASN A N 1
ATOM 841 C CA . ASN A 1 105 ? -4.234 -10.284 -15.363 1.00 90.62 105 ASN A CA 1
ATOM 842 C C . ASN A 1 105 ? -3.895 -8.883 -14.844 1.00 90.62 105 ASN A C 1
ATOM 844 O O . ASN A 1 105 ? -2.933 -8.276 -15.306 1.00 90.62 105 ASN A O 1
ATOM 848 N N . LEU A 1 106 ? -4.641 -8.397 -13.854 1.00 95.62 106 LEU A N 1
ATOM 849 C CA . LEU A 1 106 ? -4.485 -7.057 -13.320 1.00 95.62 106 LEU A CA 1
ATOM 850 C C . LEU A 1 106 ? -3.741 -7.071 -11.988 1.00 95.62 106 LEU A C 1
ATOM 852 O O . LEU A 1 106 ? -3.925 -7.958 -11.146 1.00 95.62 106 LEU A O 1
ATOM 856 N N . PHE A 1 107 ? -2.905 -6.059 -11.800 1.00 96.12 107 PHE A N 1
ATOM 857 C CA . PHE A 1 107 ? -2.085 -5.862 -10.616 1.00 96.12 107 PHE A CA 1
ATOM 858 C C . PHE A 1 107 ? -2.547 -4.619 -9.868 1.00 96.12 107 PHE A C 1
ATOM 860 O O . PHE A 1 107 ? -2.799 -3.576 -10.463 1.00 96.12 107 PHE A O 1
ATOM 867 N N . ALA A 1 108 ? -2.657 -4.721 -8.552 1.00 95.44 108 ALA A N 1
ATOM 868 C CA . ALA A 1 108 ? -3.093 -3.617 -7.711 1.00 95.44 108 ALA A CA 1
ATOM 869 C C . ALA A 1 108 ? -2.283 -3.570 -6.420 1.00 95.44 108 ALA A C 1
ATOM 871 O O . ALA A 1 108 ? -1.712 -4.570 -5.983 1.00 95.44 108 ALA A O 1
ATOM 872 N N . ILE A 1 109 ? -2.274 -2.402 -5.791 1.00 95.06 109 ILE A N 1
ATOM 873 C CA . ILE A 1 109 ? -1.828 -2.227 -4.411 1.00 95.06 109 ILE A CA 1
ATOM 874 C C . ILE A 1 109 ? -3.046 -1.973 -3.521 1.00 95.06 109 ILE A C 1
ATOM 876 O O . ILE A 1 109 ? -4.092 -1.530 -3.993 1.00 95.06 109 ILE A O 1
ATOM 880 N N . SER A 1 110 ? -2.917 -2.260 -2.226 1.00 92.06 110 SER A N 1
ATOM 881 C CA . SER A 1 110 ? -3.971 -1.960 -1.247 1.00 92.06 110 SER A CA 1
ATOM 882 C C . SER A 1 110 ? -4.283 -0.460 -1.173 1.00 92.06 110 SER A C 1
ATOM 884 O O . SER A 1 110 ? -3.387 0.363 -1.376 1.00 92.06 110 SER A O 1
ATOM 886 N N . THR A 1 111 ? -5.513 -0.108 -0.792 1.00 90.62 111 THR A N 1
ATOM 887 C CA . THR A 1 111 ? -5.945 1.289 -0.606 1.00 90.62 111 THR A CA 1
ATOM 888 C C . THR A 1 111 ? -5.052 2.040 0.382 1.00 90.62 111 THR A C 1
ATOM 890 O O . THR A 1 111 ? -4.646 3.165 0.110 1.00 90.62 111 THR A O 1
ATOM 893 N N . VAL A 1 112 ? -4.676 1.390 1.487 1.00 92.69 112 VAL A N 1
ATOM 894 C CA . VAL A 1 112 ? -3.782 1.948 2.516 1.00 92.69 112 VAL A CA 1
ATOM 895 C C . VAL A 1 112 ? -2.417 2.308 1.936 1.00 92.69 112 VAL A C 1
ATOM 897 O O . VAL A 1 112 ? -1.925 3.416 2.131 1.00 92.69 112 VAL A O 1
ATOM 900 N N . LEU A 1 113 ? -1.817 1.389 1.175 1.00 93.38 113 LEU A N 1
ATOM 901 C CA . LEU A 1 113 ? -0.510 1.618 0.564 1.00 93.38 113 LEU A CA 1
ATOM 902 C C . LEU A 1 113 ? -0.572 2.702 -0.517 1.00 93.38 113 LEU A C 1
ATOM 904 O O . LEU A 1 113 ? 0.325 3.536 -0.588 1.00 93.38 113 LEU A O 1
ATOM 908 N N . LYS A 1 114 ? -1.642 2.718 -1.323 1.00 93.31 114 LYS A N 1
ATOM 909 C CA . LYS A 1 114 ? -1.887 3.765 -2.322 1.00 93.31 114 LYS A CA 1
ATOM 910 C C . LYS A 1 114 ? -1.979 5.141 -1.667 1.00 93.31 114 LYS A C 1
ATOM 912 O O . LYS A 1 114 ? -1.303 6.060 -2.115 1.00 93.31 114 LYS A O 1
ATOM 917 N N . GLN A 1 115 ? -2.753 5.262 -0.590 1.00 90.81 115 GLN A N 1
ATOM 918 C CA . GLN A 1 115 ? -2.902 6.517 0.142 1.00 90.81 115 GLN A CA 1
ATOM 919 C C . GLN A 1 115 ? -1.564 7.012 0.698 1.00 90.81 115 GLN A C 1
ATOM 921 O O . GLN A 1 115 ? -1.201 8.163 0.479 1.00 90.81 115 GLN A O 1
ATOM 926 N N . TYR A 1 116 ? -0.814 6.134 1.368 1.00 93.69 116 TYR A N 1
ATOM 927 C CA . TYR A 1 116 ? 0.496 6.476 1.918 1.00 93.69 116 TYR A CA 1
ATOM 928 C C . TYR A 1 116 ? 1.474 6.962 0.835 1.00 93.69 116 TYR A C 1
ATOM 930 O O . TYR A 1 116 ? 2.183 7.940 1.042 1.00 93.69 116 TYR A O 1
ATOM 938 N N . ILE A 1 117 ? 1.487 6.315 -0.335 1.00 93.81 117 ILE A N 1
ATOM 939 C CA . ILE A 1 117 ? 2.366 6.700 -1.447 1.00 93.81 117 ILE A CA 1
ATOM 940 C C . ILE A 1 117 ? 1.973 8.060 -2.044 1.00 93.81 117 ILE A C 1
ATOM 942 O O . ILE A 1 117 ? 2.859 8.829 -2.391 1.00 93.81 117 ILE A O 1
ATOM 946 N N . ILE A 1 118 ? 0.674 8.357 -2.178 1.00 89.19 118 ILE A N 1
ATOM 947 C CA . ILE A 1 118 ? 0.183 9.622 -2.760 1.00 89.19 118 ILE A CA 1
ATOM 948 C C . ILE A 1 118 ? 0.394 10.812 -1.811 1.00 89.19 118 ILE A C 1
ATOM 950 O O . ILE A 1 118 ? 0.547 11.941 -2.269 1.00 89.19 118 ILE A O 1
ATOM 954 N N . MET A 1 119 ? 0.375 10.579 -0.497 1.00 84.00 119 MET A N 1
ATOM 955 C CA . MET A 1 119 ? 0.569 11.624 0.515 1.00 84.00 119 MET A CA 1
ATOM 956 C C . MET A 1 119 ? 2.037 12.028 0.723 1.00 84.00 119 MET A C 1
ATOM 958 O O . MET A 1 119 ? 2.284 13.023 1.404 1.00 84.00 119 MET A O 1
ATOM 962 N N . LYS A 1 120 ? 2.989 11.265 0.178 1.00 68.38 120 LYS A N 1
ATOM 963 C CA . LYS A 1 120 ? 4.431 11.506 0.293 1.00 68.38 120 LYS A CA 1
ATOM 964 C C . LYS A 1 120 ? 4.958 12.357 -0.857 1.00 68.38 120 LYS A C 1
ATOM 966 O O . LYS A 1 120 ? 5.797 13.239 -0.572 1.00 68.38 120 LYS A O 1
#

pLDDT: mean 92.42, std 4.3, range [68.38, 97.62]

Foldseek 3Di:
DLCQLQVVDPVQSVVVQVVCCVPVVSPPVVVVVDPADDCVVVLVVLVVVQVPDDPLLNLLLLVQLPDPDFDQLVDDDPPDDDDSVSNVVSQVVCVVVVQWDDDPRTIHGGNSNSRSSVVD

Radius of gyration: 15.77 Å; chains: 1; bounding box: 35×25×46 Å